Protein AF-A0A6M3JZ97-F1 (afdb_monomer_lite)

Organism: NCBI:txid1070528

Structure (mmCIF, N/CA/C/O backbone):
data_AF-A0A6M3JZ97-F1
#
_entry.id   AF-A0A6M3JZ97-F1
#
loop_
_atom_site.group_PDB
_atom_site.id
_atom_site.type_symbol
_atom_site.label_atom_id
_atom_site.label_alt_id
_atom_site.label_comp_id
_atom_site.label_asym_id
_atom_site.label_entity_id
_atom_site.label_seq_id
_atom_site.pdbx_PDB_ins_code
_atom_site.Cartn_x
_atom_site.Cartn_y
_atom_site.Cartn_z
_atom_site.occupancy
_atom_site.B_iso_or_equiv
_atom_site.auth_seq_id
_atom_site.auth_comp_id
_atom_site.auth_asym_id
_atom_site.auth_atom_id
_atom_site.pdbx_PDB_model_num
ATOM 1 N N . MET A 1 1 ? 13.121 3.035 1.613 1.00 79.38 1 MET A N 1
ATOM 2 C CA . MET A 1 1 ? 11.973 2.097 1.692 1.00 79.38 1 MET A CA 1
ATOM 3 C C . MET A 1 1 ? 11.922 1.608 3.115 1.00 79.38 1 MET A C 1
ATOM 5 O O . MET A 1 1 ? 12.962 1.236 3.664 1.00 79.38 1 MET A O 1
ATOM 9 N N . ALA A 1 2 ? 10.763 1.697 3.749 1.00 84.69 2 ALA A N 1
ATOM 10 C CA . ALA A 1 2 ? 10.645 1.251 5.123 1.00 84.69 2 ALA A CA 1
ATOM 11 C C . ALA A 1 2 ? 10.580 -0.282 5.183 1.00 84.69 2 ALA A C 1
ATOM 13 O O . ALA A 1 2 ? 10.270 -0.963 4.212 1.00 84.69 2 ALA A O 1
ATOM 14 N N . SER A 1 3 ? 10.939 -0.855 6.331 1.00 89.69 3 SER A N 1
ATOM 15 C CA . SER A 1 3 ? 10.782 -2.294 6.526 1.00 89.69 3 SER A CA 1
ATOM 16 C C . SER A 1 3 ? 9.315 -2.640 6.771 1.00 89.69 3 SER A C 1
ATOM 18 O O . SER A 1 3 ? 8.561 -1.841 7.335 1.00 89.69 3 SER A O 1
ATOM 20 N N . ILE A 1 4 ? 8.934 -3.880 6.453 1.00 92.12 4 ILE A N 1
ATOM 21 C CA . ILE A 1 4 ? 7.606 -4.427 6.764 1.00 92.12 4 ILE A CA 1
ATOM 22 C C . ILE A 1 4 ? 7.201 -4.188 8.227 1.00 92.12 4 ILE A C 1
ATOM 24 O O . ILE A 1 4 ? 6.071 -3.785 8.501 1.00 92.12 4 ILE A O 1
ATOM 28 N N . ASP A 1 5 ? 8.142 -4.328 9.164 1.00 93.25 5 ASP A N 1
ATOM 29 C CA . ASP A 1 5 ? 7.906 -4.104 10.593 1.00 93.25 5 ASP A CA 1
ATOM 30 C C . ASP A 1 5 ? 7.536 -2.655 10.923 1.00 93.25 5 ASP A C 1
ATOM 32 O O . ASP A 1 5 ? 6.761 -2.415 11.853 1.00 93.25 5 ASP A O 1
ATOM 36 N N . LYS A 1 6 ? 8.076 -1.676 10.184 1.00 91.62 6 LYS A N 1
ATOM 37 C CA . LYS A 1 6 ? 7.690 -0.267 10.338 1.00 91.62 6 LYS A CA 1
ATOM 38 C C . LYS A 1 6 ? 6.256 -0.061 9.849 1.00 91.62 6 LYS A C 1
ATOM 40 O O . LYS A 1 6 ? 5.445 0.449 10.617 1.00 91.62 6 LYS A O 1
ATOM 45 N N . HIS A 1 7 ? 5.918 -0.539 8.650 1.00 93.06 7 HIS A N 1
ATOM 46 C CA . HIS A 1 7 ? 4.563 -0.409 8.096 1.00 93.06 7 HIS A CA 1
ATOM 47 C C . HIS A 1 7 ? 3.500 -1.053 8.993 1.00 93.06 7 HIS A C 1
ATOM 49 O O . HIS A 1 7 ? 2.494 -0.428 9.333 1.00 93.06 7 HIS A O 1
ATOM 55 N N . VAL A 1 8 ? 3.767 -2.280 9.446 1.00 95.00 8 VAL A N 1
ATOM 56 C CA . VAL A 1 8 ? 2.893 -3.025 10.359 1.00 95.00 8 VAL A CA 1
ATOM 57 C C . VAL A 1 8 ? 2.684 -2.264 11.668 1.00 95.00 8 VAL A C 1
ATOM 59 O O . VAL A 1 8 ? 1.566 -2.199 12.186 1.00 95.00 8 VAL A O 1
ATOM 62 N N . ARG A 1 9 ? 3.752 -1.676 12.216 1.00 93.31 9 ARG A N 1
ATOM 63 C CA . ARG A 1 9 ? 3.688 -0.891 13.451 1.00 93.31 9 ARG A CA 1
ATOM 64 C C . ARG A 1 9 ? 2.842 0.367 13.281 1.00 93.31 9 ARG A C 1
ATOM 66 O O . ARG A 1 9 ? 2.045 0.663 14.168 1.00 93.31 9 ARG A O 1
ATOM 73 N N . ASP A 1 10 ? 2.990 1.069 12.163 1.00 90.94 10 ASP A N 1
ATOM 74 C CA . ASP A 1 10 ? 2.212 2.276 11.872 1.00 90.94 10 ASP A CA 1
ATOM 75 C C . ASP A 1 10 ? 0.728 1.970 11.721 1.00 90.94 10 ASP A C 1
ATOM 77 O O . ASP A 1 10 ? -0.101 2.633 12.341 1.00 90.94 10 ASP A O 1
ATOM 81 N N . CYS A 1 11 ? 0.387 0.919 10.973 1.00 93.06 11 CYS A N 1
ATOM 82 C CA . CYS A 1 11 ? -0.998 0.487 10.828 1.00 93.06 11 CYS A CA 1
ATOM 83 C C . CYS A 1 11 ? -1.586 0.029 12.163 1.00 93.06 11 CYS A C 1
ATOM 85 O O . CYS A 1 11 ? -2.707 0.402 12.501 1.00 93.06 11 CYS A O 1
ATOM 87 N N . LYS A 1 12 ? -0.829 -0.720 12.976 1.00 93.81 12 LYS A N 1
ATOM 88 C CA . LYS A 1 12 ? -1.300 -1.133 14.304 1.00 93.81 12 LYS A CA 1
ATOM 89 C C . LYS A 1 12 ? -1.576 0.070 15.204 1.00 93.81 12 LYS A C 1
ATOM 91 O O . LYS A 1 12 ? -2.536 0.034 15.964 1.00 93.81 12 LYS A O 1
ATOM 96 N N . PHE A 1 13 ? -0.758 1.116 15.113 1.00 90.25 13 PHE A N 1
ATOM 97 C CA . PHE A 1 13 ? -0.957 2.345 15.873 1.00 90.25 13 PHE A CA 1
ATOM 98 C C . PHE A 1 13 ? -2.170 3.147 15.378 1.00 90.25 13 PHE A C 1
ATOM 100 O O . PHE A 1 13 ? -3.022 3.503 16.183 1.00 90.25 13 PHE A O 1
ATOM 107 N N . LEU A 1 14 ? -2.269 3.403 14.069 1.00 89.19 14 LEU A N 1
ATOM 108 C CA . LEU A 1 14 ? -3.296 4.279 13.487 1.00 89.19 14 LEU A CA 1
ATOM 109 C C . LEU A 1 14 ? -4.663 3.600 13.321 1.00 89.19 14 LEU A C 1
ATOM 111 O O . LEU A 1 14 ? -5.693 4.255 13.430 1.00 89.19 14 LEU A O 1
ATOM 115 N N . LEU A 1 15 ? -4.678 2.297 13.036 1.00 91.50 15 LEU A N 1
ATOM 116 C CA . LEU A 1 15 ? -5.877 1.531 12.672 1.00 91.50 15 LEU A CA 1
ATOM 117 C C . LEU A 1 15 ? -6.191 0.393 13.655 1.00 91.50 15 LEU A C 1
ATOM 119 O O . LEU A 1 15 ? -7.114 -0.388 13.423 1.00 91.50 15 LEU A O 1
ATOM 123 N N . GLY A 1 16 ? -5.386 0.220 14.707 1.00 93.38 16 GLY A N 1
ATOM 124 C CA . GLY A 1 16 ? -5.541 -0.855 15.694 1.00 93.38 16 GLY A CA 1
ATOM 125 C C . GLY A 1 16 ? -5.180 -2.260 15.189 1.00 93.38 16 GLY A C 1
ATOM 126 O O . GLY A 1 16 ? -5.204 -3.217 15.963 1.00 93.38 16 GLY A O 1
ATOM 127 N N . LYS A 1 17 ? -4.830 -2.421 13.905 1.00 95.69 17 LYS A N 1
ATOM 128 C CA . LYS A 1 17 ? -4.509 -3.712 13.272 1.00 95.69 17 LYS A CA 1
ATOM 129 C C . LYS A 1 17 ? -3.272 -3.596 12.376 1.00 95.69 17 LYS A C 1
ATOM 131 O O . LYS A 1 17 ? -3.040 -2.544 11.799 1.00 95.69 17 LYS A O 1
ATOM 136 N N . PRO A 1 18 ? -2.485 -4.671 12.216 1.00 96.62 18 PRO A N 1
ATOM 137 C CA . PRO A 1 18 ? -1.213 -4.615 11.496 1.00 96.62 18 PRO A CA 1
ATOM 138 C C . PRO A 1 18 ? -1.341 -4.564 9.966 1.00 96.62 18 PRO A C 1
ATOM 140 O O . PRO A 1 18 ? -0.374 -4.210 9.309 1.00 96.62 18 PRO A O 1
ATOM 143 N N . TYR A 1 19 ? -2.479 -4.993 9.402 1.00 97.06 19 TYR A N 1
ATOM 144 C CA . TYR A 1 19 ? -2.728 -5.113 7.954 1.00 97.06 19 TYR A CA 1
ATOM 145 C C . TYR A 1 19 ? -1.592 -5.772 7.142 1.00 97.06 19 TYR A C 1
ATOM 147 O O . TYR A 1 19 ? -1.469 -5.537 5.951 1.00 97.06 19 TYR A O 1
ATOM 155 N N . THR A 1 20 ? -0.798 -6.676 7.729 1.00 96.56 20 THR A N 1
ATOM 156 C CA . THR A 1 20 ? 0.401 -7.268 7.097 1.00 96.56 20 THR A CA 1
ATOM 157 C C . THR A 1 20 ? 0.174 -7.791 5.675 1.00 96.56 20 THR A C 1
ATOM 159 O O . THR A 1 20 ? 1.035 -7.626 4.816 1.00 96.56 20 THR A O 1
ATOM 162 N N . LYS A 1 21 ? -0.996 -8.386 5.404 1.00 95.81 21 LYS A N 1
ATOM 163 C CA . LYS A 1 21 ? -1.348 -8.891 4.069 1.00 95.81 21 LYS A CA 1
ATOM 164 C C . LYS A 1 21 ? -1.329 -7.798 2.995 1.00 95.81 21 LYS A C 1
ATOM 166 O O . LYS A 1 21 ? -0.911 -8.094 1.884 1.00 95.81 21 LYS A O 1
ATOM 171 N N . ILE A 1 22 ? -1.737 -6.565 3.316 1.00 95.69 22 ILE A N 1
ATOM 172 C CA . ILE A 1 22 ? -1.776 -5.476 2.332 1.00 95.69 22 ILE A CA 1
ATOM 173 C C . ILE A 1 22 ? -0.379 -4.994 1.968 1.00 95.69 22 ILE A C 1
ATOM 175 O O . ILE A 1 22 ? -0.092 -4.774 0.800 1.00 95.69 22 ILE A O 1
ATOM 179 N N . HIS A 1 23 ? 0.512 -4.911 2.953 1.00 95.19 23 HIS A N 1
ATOM 180 C CA . HIS A 1 23 ? 1.904 -4.535 2.728 1.00 95.19 23 HIS A CA 1
ATOM 181 C C . HIS A 1 23 ? 2.611 -5.575 1.857 1.00 95.19 23 HIS A C 1
ATOM 183 O O . HIS A 1 23 ? 3.238 -5.233 0.866 1.00 95.19 23 HIS A O 1
ATOM 189 N N . LEU A 1 24 ? 2.413 -6.863 2.159 1.00 92.69 24 LEU A N 1
ATOM 190 C CA . LEU A 1 24 ? 2.954 -7.947 1.337 1.00 92.69 24 LEU A CA 1
ATOM 191 C C . LEU A 1 24 ? 2.365 -7.978 -0.078 1.00 92.69 24 LEU A C 1
ATOM 193 O O . LEU A 1 24 ? 3.042 -8.424 -0.997 1.00 92.69 24 LEU A O 1
ATOM 197 N N . TRP A 1 25 ? 1.113 -7.547 -0.251 1.00 92.81 25 TRP A N 1
ATOM 198 C CA . TRP A 1 25 ? 0.488 -7.445 -1.567 1.00 92.81 25 TRP A CA 1
ATOM 199 C C . TRP A 1 25 ? 1.071 -6.287 -2.383 1.00 92.81 25 TRP A C 1
ATOM 201 O O . TRP A 1 25 ? 1.382 -6.479 -3.555 1.00 92.81 25 TRP A O 1
ATOM 211 N N . LEU A 1 26 ? 1.280 -5.118 -1.771 1.00 90.44 26 LEU A N 1
ATOM 212 C CA . LEU A 1 26 ? 1.938 -3.982 -2.427 1.00 90.44 26 LEU A CA 1
ATOM 213 C C . LEU A 1 26 ? 3.372 -4.342 -2.848 1.00 90.44 26 LEU A C 1
ATOM 215 O O . LEU A 1 26 ? 3.760 -4.106 -3.990 1.00 90.44 26 LEU A O 1
ATOM 219 N N . ASP A 1 27 ? 4.110 -5.027 -1.972 1.00 91.50 27 ASP A N 1
ATOM 220 C CA . ASP A 1 27 ? 5.500 -5.442 -2.197 1.00 91.50 27 ASP A CA 1
ATOM 221 C C . ASP A 1 27 ? 5.641 -6.818 -2.867 1.00 91.50 27 ASP A C 1
ATOM 223 O O . ASP A 1 27 ? 6.725 -7.406 -2.869 1.00 91.50 27 ASP A O 1
ATOM 227 N N . GLN A 1 28 ? 4.572 -7.387 -3.434 1.00 87.12 28 GLN A N 1
ATOM 228 C CA . GLN A 1 28 ? 4.585 -8.785 -3.896 1.00 87.12 28 GLN A CA 1
ATOM 229 C C . GLN A 1 28 ? 5.663 -9.074 -4.955 1.00 87.12 28 GLN A C 1
ATOM 231 O O . GLN A 1 28 ? 6.171 -10.193 -5.052 1.00 87.12 28 GLN A O 1
ATOM 236 N N . TYR A 1 29 ? 6.066 -8.045 -5.699 1.00 83.69 29 TYR A N 1
ATOM 237 C CA . TYR A 1 29 ? 7.104 -8.111 -6.723 1.00 83.69 29 TYR A CA 1
ATOM 238 C C . TYR A 1 29 ? 8.535 -8.155 -6.161 1.00 83.69 29 TYR A C 1
ATOM 240 O O . TYR A 1 29 ? 9.459 -8.492 -6.899 1.00 83.69 29 TYR A O 1
ATOM 248 N N . ALA A 1 30 ? 8.738 -7.924 -4.858 1.00 85.56 30 ALA A N 1
ATOM 249 C CA . ALA A 1 30 ? 10.053 -7.989 -4.207 1.00 85.56 30 ALA A CA 1
ATOM 250 C C . ALA A 1 30 ? 10.751 -9.341 -4.388 1.00 85.56 30 ALA A C 1
ATOM 252 O O . ALA A 1 30 ? 11.974 -9.420 -4.431 1.00 85.56 30 ALA A O 1
ATOM 253 N N . LYS A 1 31 ? 9.970 -10.420 -4.506 1.00 80.31 31 LYS A N 1
ATOM 254 C CA . LYS A 1 31 ? 10.487 -11.785 -4.682 1.00 80.31 31 LYS A CA 1
ATOM 255 C C . LYS A 1 31 ? 10.896 -12.106 -6.119 1.00 80.31 31 LYS A C 1
ATOM 257 O O . LYS A 1 31 ? 11.461 -13.167 -6.357 1.00 80.31 31 LYS A O 1
ATOM 262 N N . MET A 1 32 ? 10.552 -11.241 -7.068 1.00 77.75 32 MET A N 1
ATOM 263 C CA . MET A 1 32 ? 10.637 -11.532 -8.501 1.00 77.75 32 MET A CA 1
ATOM 264 C C . MET A 1 32 ? 11.764 -10.791 -9.199 1.00 77.75 32 MET A C 1
ATOM 266 O O . MET A 1 32 ? 12.177 -11.193 -10.283 1.00 77.75 32 MET A O 1
ATOM 270 N N . PHE A 1 33 ? 12.275 -9.739 -8.569 1.00 74.31 33 PHE A N 1
ATOM 271 C CA . PHE A 1 33 ? 13.348 -8.922 -9.104 1.00 74.31 33 PHE A CA 1
ATOM 272 C C . PHE A 1 33 ? 14.574 -8.989 -8.190 1.00 74.31 33 PHE A C 1
ATOM 274 O O . PHE A 1 33 ? 14.427 -9.120 -6.972 1.00 74.31 33 PHE A O 1
ATOM 281 N N . PRO A 1 34 ? 15.795 -8.879 -8.744 1.00 82.69 34 PRO A N 1
ATOM 282 C CA . PRO A 1 34 ? 16.986 -8.652 -7.938 1.00 82.69 34 PRO A CA 1
ATOM 283 C C . PRO A 1 34 ? 16.793 -7.441 -7.023 1.00 82.69 34 PRO A C 1
ATOM 285 O O . PRO A 1 34 ? 16.185 -6.452 -7.429 1.00 82.69 34 PRO A O 1
ATOM 288 N N . ILE A 1 35 ? 17.352 -7.488 -5.811 1.00 79.44 35 ILE A N 1
ATOM 289 C CA . ILE A 1 35 ? 17.084 -6.475 -4.779 1.00 79.44 35 ILE A CA 1
ATOM 290 C C . ILE A 1 35 ? 17.384 -5.039 -5.233 1.00 79.44 35 ILE A C 1
ATOM 292 O O . ILE A 1 35 ? 16.628 -4.137 -4.898 1.00 79.44 35 ILE A O 1
ATOM 296 N N . GLY A 1 36 ? 18.437 -4.827 -6.033 1.00 76.56 36 GLY A N 1
ATOM 297 C CA . GLY A 1 36 ? 18.758 -3.509 -6.594 1.00 76.56 36 GLY A CA 1
ATOM 298 C C . GLY A 1 36 ? 17.652 -2.995 -7.516 1.00 76.56 36 GLY A C 1
ATOM 299 O O . GLY A 1 36 ? 17.095 -1.932 -7.276 1.00 76.56 36 GLY A O 1
ATOM 300 N N . MET A 1 37 ? 17.248 -3.816 -8.489 1.00 74.88 37 MET A N 1
ATOM 301 C CA . MET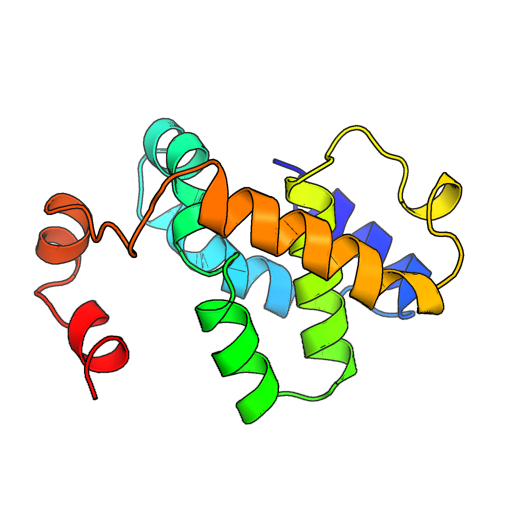 A 1 37 ? 16.169 -3.490 -9.426 1.00 74.88 37 MET A CA 1
ATOM 302 C C . MET A 1 37 ? 14.836 -3.279 -8.704 1.00 74.88 37 MET A C 1
ATOM 304 O O . MET A 1 37 ? 14.114 -2.331 -9.001 1.00 74.88 37 MET A O 1
ATOM 308 N N . PHE A 1 38 ? 14.505 -4.139 -7.737 1.00 76.31 38 PHE A N 1
ATOM 309 C CA . PHE A 1 38 ? 13.303 -3.941 -6.939 1.00 76.31 38 PHE A CA 1
ATOM 310 C C . PHE A 1 38 ? 13.367 -2.619 -6.177 1.00 76.31 38 PHE A C 1
ATOM 312 O O . PHE A 1 38 ? 12.421 -1.851 -6.236 1.00 76.31 38 PHE A O 1
ATOM 319 N N . ASN A 1 39 ? 14.472 -2.305 -5.503 1.00 77.06 39 ASN A N 1
ATOM 320 C CA . ASN A 1 39 ? 14.582 -1.063 -4.741 1.00 77.06 39 ASN A CA 1
ATOM 321 C C . ASN A 1 39 ? 14.397 0.181 -5.621 1.00 77.06 39 ASN A C 1
ATOM 323 O O . ASN A 1 39 ? 13.697 1.106 -5.199 1.00 77.06 39 ASN A O 1
ATOM 327 N N . ASP A 1 40 ? 14.954 0.168 -6.832 1.00 73.50 40 ASP A N 1
ATOM 328 C CA . ASP A 1 40 ? 14.856 1.274 -7.786 1.00 73.50 40 ASP A CA 1
ATOM 329 C C . ASP A 1 40 ? 13.432 1.435 -8.346 1.00 73.50 40 ASP A C 1
ATOM 331 O O . ASP A 1 40 ? 12.952 2.559 -8.506 1.00 73.50 40 ASP A O 1
ATOM 335 N N . TYR A 1 41 ? 12.718 0.324 -8.570 1.00 73.50 41 TYR A N 1
ATOM 336 C CA . TYR A 1 41 ? 11.422 0.322 -9.260 1.00 73.50 41 TYR A CA 1
ATOM 337 C C . TYR A 1 41 ? 10.208 -0.042 -8.400 1.00 73.50 41 TYR A C 1
ATOM 339 O O . TYR A 1 41 ? 9.092 0.020 -8.912 1.00 73.50 41 TYR A O 1
ATOM 347 N N . HIS A 1 42 ? 10.355 -0.380 -7.114 1.00 78.38 42 HIS A N 1
ATOM 348 C CA . HIS A 1 42 ? 9.250 -0.930 -6.304 1.00 78.38 42 HIS A CA 1
ATOM 349 C C . HIS A 1 42 ? 8.010 -0.036 -6.326 1.00 78.38 42 HIS A C 1
ATOM 351 O O . HIS A 1 42 ? 6.884 -0.509 -6.460 1.00 78.38 42 HIS A O 1
ATOM 357 N N . ARG A 1 43 ? 8.246 1.278 -6.307 1.00 78.31 43 ARG A N 1
ATOM 358 C CA . ARG A 1 43 ? 7.220 2.326 -6.272 1.00 78.31 43 ARG A CA 1
ATOM 359 C C . ARG A 1 43 ? 6.359 2.381 -7.530 1.00 78.31 43 ARG A C 1
ATOM 361 O O . ARG A 1 43 ? 5.290 2.977 -7.532 1.00 78.31 43 ARG A O 1
ATOM 368 N N . THR A 1 44 ? 6.838 1.773 -8.606 1.00 72.94 44 THR A N 1
ATOM 369 C CA . THR A 1 44 ? 6.215 1.807 -9.929 1.00 72.94 44 THR A CA 1
ATOM 370 C C . THR A 1 44 ? 5.216 0.668 -10.122 1.00 72.94 44 THR A C 1
ATOM 372 O O . THR A 1 44 ? 4.387 0.743 -11.024 1.00 72.94 44 THR A O 1
ATOM 375 N N . PHE A 1 45 ? 5.242 -0.354 -9.254 1.00 81.31 45 PHE A N 1
ATOM 376 C CA . PHE A 1 45 ? 4.353 -1.509 -9.343 1.00 81.31 45 PHE A CA 1
ATOM 377 C C . PHE A 1 45 ? 2.947 -1.206 -8.802 1.00 81.31 45 PHE A C 1
ATOM 379 O O . PHE A 1 45 ? 2.051 -0.881 -9.576 1.00 81.31 45 PHE A O 1
ATOM 386 N N . LEU A 1 46 ? 2.729 -1.322 -7.485 1.00 86.94 46 LEU A N 1
ATOM 387 C CA . LEU A 1 46 ? 1.407 -1.162 -6.853 1.00 86.94 46 LEU A CA 1
ATOM 388 C C . LEU A 1 46 ? 1.328 0.022 -5.884 1.00 86.94 46 LEU A C 1
ATOM 390 O O . LEU A 1 46 ? 0.266 0.292 -5.329 1.00 86.94 46 LEU A O 1
ATOM 394 N N . HIS A 1 47 ? 2.411 0.781 -5.728 1.00 88.06 47 HIS A N 1
ATOM 395 C CA . HIS A 1 47 ? 2.469 1.991 -4.897 1.00 88.06 47 HIS A CA 1
ATOM 396 C C . HIS A 1 47 ? 2.006 3.246 -5.652 1.00 88.06 47 HIS A C 1
ATOM 398 O O . HIS A 1 47 ? 2.444 4.359 -5.367 1.00 88.06 47 HIS A O 1
ATOM 404 N N . ASN A 1 48 ? 1.114 3.064 -6.624 1.00 81.81 48 ASN A N 1
ATOM 405 C CA . ASN A 1 48 ? 0.582 4.101 -7.502 1.00 81.81 48 ASN A CA 1
ATOM 406 C C . ASN A 1 48 ? -0.956 4.143 -7.430 1.00 81.81 48 ASN A C 1
ATOM 408 O O . ASN A 1 48 ? -1.602 3.346 -6.741 1.00 81.81 48 ASN A O 1
ATOM 412 N N . SER A 1 49 ? -1.557 5.103 -8.135 1.00 82.75 49 SER A N 1
ATOM 413 C CA . SER A 1 49 ? -3.013 5.287 -8.147 1.00 82.75 49 SER A CA 1
ATOM 414 C C . SER A 1 49 ? -3.767 4.058 -8.660 1.00 82.75 49 SER A C 1
ATOM 416 O O . SER A 1 49 ? -4.858 3.784 -8.169 1.00 82.75 49 SER A O 1
ATOM 418 N N . TYR A 1 50 ? -3.187 3.298 -9.592 1.00 82.44 50 TYR A N 1
ATOM 419 C CA . TYR A 1 50 ? -3.788 2.066 -10.102 1.00 82.44 50 TYR A CA 1
ATOM 420 C C . TYR A 1 50 ? -3.857 0.975 -9.023 1.00 82.44 50 TYR A C 1
ATOM 422 O O . TYR A 1 50 ? -4.926 0.411 -8.790 1.00 82.44 50 TYR A O 1
ATOM 430 N N . GLY A 1 51 ? -2.754 0.726 -8.308 1.00 85.81 51 GLY A N 1
ATOM 431 C CA . GLY A 1 51 ? -2.722 -0.245 -7.212 1.00 85.81 51 GLY A CA 1
ATOM 432 C C . GLY A 1 51 ? -3.733 0.078 -6.109 1.00 85.81 51 GLY A C 1
ATOM 433 O O . GLY A 1 51 ? -4.415 -0.816 -5.614 1.00 85.81 51 GLY A O 1
ATOM 434 N N . ILE A 1 52 ? -3.901 1.361 -5.778 1.00 87.94 52 ILE A N 1
ATOM 435 C CA . ILE A 1 52 ? -4.936 1.801 -4.832 1.00 87.94 52 ILE A CA 1
ATOM 436 C C . ILE A 1 52 ? -6.350 1.638 -5.398 1.00 87.94 52 ILE A C 1
ATOM 438 O O . ILE A 1 52 ? -7.224 1.195 -4.655 1.00 87.94 52 ILE A O 1
ATOM 442 N N . GLY A 1 53 ? -6.568 1.912 -6.686 1.00 86.56 53 GLY A N 1
ATOM 443 C CA . GLY A 1 53 ? -7.860 1.697 -7.344 1.00 86.56 53 GLY A CA 1
ATOM 444 C C . GLY A 1 53 ? -8.344 0.247 -7.237 1.00 86.56 53 GLY A C 1
ATOM 445 O O . GLY A 1 53 ? -9.487 0.015 -6.857 1.00 86.56 53 GLY A O 1
ATOM 446 N N . ILE A 1 54 ? -7.453 -0.736 -7.437 1.00 87.62 54 ILE A N 1
ATOM 447 C CA . ILE A 1 54 ? -7.784 -2.165 -7.247 1.00 87.62 54 ILE A CA 1
ATOM 448 C C . ILE A 1 54 ? -8.340 -2.426 -5.839 1.00 87.62 54 ILE A C 1
ATOM 450 O O . ILE A 1 54 ? -9.289 -3.193 -5.670 1.00 87.62 54 ILE A O 1
ATOM 454 N N . LEU A 1 55 ? -7.738 -1.818 -4.813 1.00 89.62 55 LEU A N 1
ATOM 455 C CA . LEU A 1 55 ? -8.158 -2.013 -3.427 1.00 89.62 55 LEU A CA 1
ATOM 456 C C . LEU A 1 55 ? -9.478 -1.306 -3.122 1.00 89.62 55 LEU A C 1
ATOM 458 O O . LEU A 1 55 ? -10.293 -1.863 -2.393 1.00 89.62 55 LEU A O 1
ATOM 462 N N . GLU A 1 56 ? -9.692 -0.108 -3.668 1.00 88.62 56 GLU A N 1
ATOM 463 C CA . GLU A 1 56 ? -10.938 0.652 -3.498 1.00 88.62 56 GLU A CA 1
ATOM 464 C C . GLU A 1 56 ? -12.154 -0.099 -4.059 1.00 88.62 56 GLU A C 1
ATOM 466 O O . GLU A 1 56 ? -13.229 -0.027 -3.466 1.00 88.62 56 GLU A O 1
ATOM 471 N N . ASP A 1 57 ? -11.965 -0.895 -5.114 1.00 84.69 57 ASP A N 1
ATOM 472 C CA . ASP A 1 57 ? -13.031 -1.696 -5.726 1.00 84.69 57 ASP A CA 1
ATOM 473 C C . ASP A 1 57 ? -13.306 -3.030 -5.006 1.00 84.69 57 ASP A C 1
ATOM 475 O O . ASP A 1 57 ? -14.387 -3.605 -5.155 1.00 84.69 57 ASP A O 1
ATOM 479 N N . THR A 1 58 ? -12.334 -3.569 -4.258 1.00 81.62 58 THR A N 1
ATOM 480 C CA . THR A 1 58 ? -12.364 -4.979 -3.808 1.00 81.62 58 THR A CA 1
ATOM 481 C C . THR A 1 58 ? -12.241 -5.190 -2.303 1.00 81.62 58 THR A C 1
ATOM 483 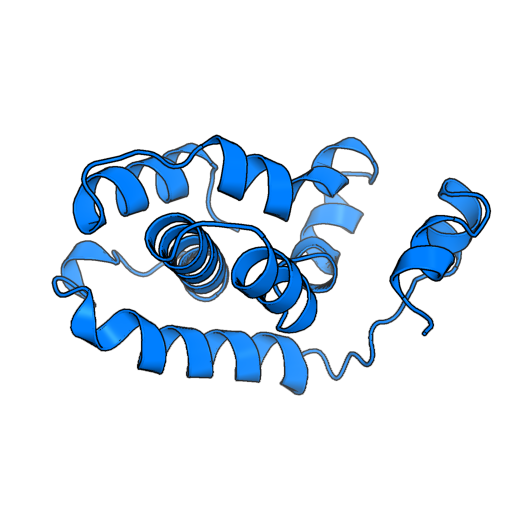O O . THR A 1 58 ? -12.488 -6.299 -1.824 1.00 81.62 58 THR A O 1
ATOM 486 N N . MET A 1 59 ? -11.864 -4.161 -1.545 1.00 89.69 59 MET A N 1
ATOM 487 C CA . MET A 1 59 ? -11.527 -4.279 -0.126 1.00 89.69 59 MET A CA 1
ATOM 488 C C . MET A 1 59 ? -12.292 -3.275 0.736 1.00 89.69 59 MET A C 1
ATOM 490 O O . MET A 1 59 ? -12.866 -2.298 0.261 1.00 89.69 59 MET A O 1
ATOM 494 N N . ASP A 1 60 ? -12.284 -3.505 2.050 1.00 94.38 60 ASP A N 1
ATOM 495 C CA . ASP A 1 60 ? -12.854 -2.559 3.002 1.00 94.38 60 ASP A CA 1
ATOM 496 C C . ASP A 1 60 ? -12.014 -1.272 3.106 1.00 94.38 60 ASP A C 1
ATOM 498 O O . ASP A 1 60 ? -10.799 -1.256 2.879 1.00 94.38 60 ASP A O 1
ATOM 502 N N . ILE A 1 61 ? -12.662 -0.185 3.529 1.00 92.69 61 ILE A N 1
ATOM 503 C CA . ILE A 1 61 ? -12.041 1.142 3.615 1.00 92.69 61 ILE A CA 1
ATOM 504 C C . ILE A 1 61 ? -10.777 1.174 4.487 1.00 92.69 61 ILE A C 1
ATOM 506 O O . ILE A 1 61 ? -9.842 1.911 4.173 1.00 92.69 61 ILE A O 1
ATOM 510 N N . ASN A 1 62 ? -10.688 0.371 5.554 1.00 93.44 62 ASN A N 1
ATOM 511 C CA . ASN A 1 62 ? -9.502 0.388 6.411 1.00 93.44 62 ASN A CA 1
ATOM 512 C C . ASN A 1 62 ? -8.311 -0.298 5.738 1.00 93.44 62 ASN A C 1
ATOM 514 O O . ASN A 1 62 ? -7.176 0.132 5.939 1.00 93.44 62 ASN A O 1
ATOM 518 N N . THR A 1 63 ? -8.555 -1.314 4.907 1.00 95.25 63 THR A N 1
ATOM 519 C CA . THR A 1 63 ? -7.518 -1.929 4.068 1.00 95.25 63 THR A CA 1
ATOM 520 C C . THR A 1 63 ? -6.960 -0.923 3.059 1.00 95.25 63 THR A C 1
ATOM 522 O O . THR A 1 63 ? -5.741 -0.804 2.920 1.00 95.25 63 THR A O 1
ATOM 525 N N . VAL A 1 64 ? -7.825 -0.124 2.426 1.00 94.12 64 VAL A N 1
ATOM 526 C CA . VAL A 1 64 ? -7.399 0.969 1.535 1.00 94.12 64 VAL A CA 1
ATOM 527 C C . VAL A 1 64 ? -6.573 2.009 2.298 1.00 94.12 64 VAL A C 1
ATOM 529 O O . VAL A 1 64 ? -5.521 2.440 1.826 1.00 94.12 64 VAL A O 1
ATOM 532 N N . ILE 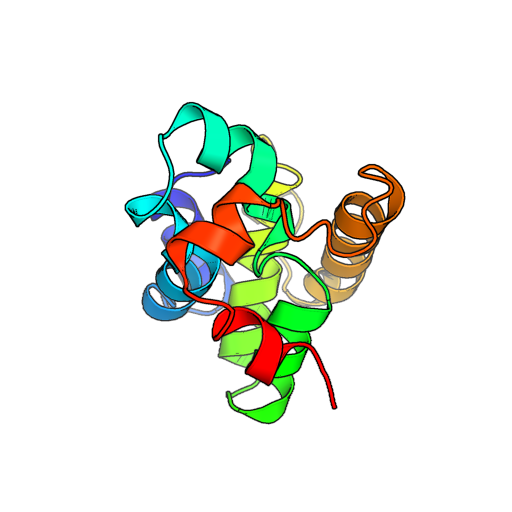A 1 65 ? -7.006 2.408 3.499 1.00 92.94 65 ILE A N 1
ATOM 533 C CA . ILE A 1 65 ? -6.254 3.358 4.334 1.00 92.94 65 ILE A CA 1
ATOM 534 C C . ILE A 1 65 ? -4.888 2.780 4.733 1.00 92.94 65 ILE A C 1
ATOM 536 O O . ILE A 1 65 ? -3.889 3.495 4.669 1.00 92.94 65 ILE A O 1
ATOM 540 N N . ALA A 1 66 ? -4.807 1.494 5.082 1.00 95.00 66 ALA A N 1
ATOM 541 C CA . ALA A 1 66 ? -3.546 0.825 5.401 1.00 95.00 66 ALA A CA 1
ATOM 542 C C . ALA A 1 66 ? -2.565 0.828 4.215 1.00 95.00 66 ALA A C 1
ATOM 544 O O . ALA A 1 66 ? -1.370 1.075 4.397 1.00 95.00 66 ALA A O 1
ATOM 545 N N . ALA A 1 67 ? -3.064 0.627 2.992 1.00 94.88 67 ALA A N 1
ATOM 546 C CA . ALA A 1 67 ? -2.259 0.754 1.780 1.00 94.88 67 ALA A CA 1
ATOM 547 C C . ALA A 1 67 ? -1.749 2.191 1.575 1.00 94.88 67 ALA A C 1
ATOM 549 O O . ALA A 1 67 ? -0.571 2.407 1.296 1.00 94.88 67 ALA A O 1
ATOM 550 N N . LYS A 1 68 ? -2.600 3.197 1.807 1.00 92.62 68 LYS A N 1
ATOM 551 C CA . LYS A 1 68 ? -2.202 4.613 1.740 1.00 92.62 68 LYS A CA 1
ATOM 552 C C . LYS A 1 68 ? -1.131 4.954 2.785 1.00 92.62 68 LYS A C 1
ATOM 554 O O . LYS A 1 68 ? -0.169 5.640 2.453 1.00 92.62 68 LYS A O 1
ATOM 559 N N . ILE A 1 69 ? -1.244 4.439 4.014 1.00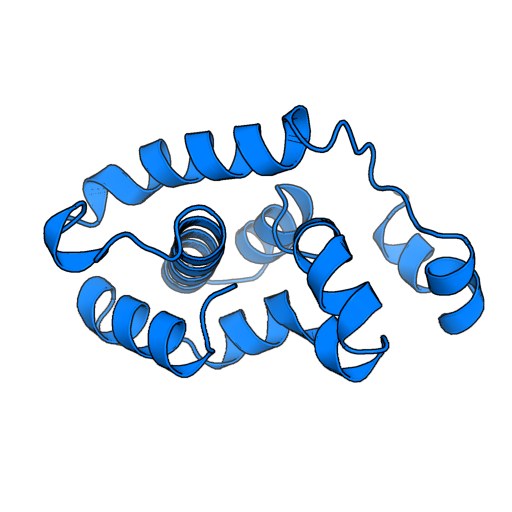 92.25 69 ILE A N 1
ATOM 560 C CA . ILE A 1 69 ? -0.220 4.590 5.069 1.00 92.25 69 ILE A CA 1
ATOM 561 C C . ILE A 1 69 ? 1.121 4.007 4.620 1.00 92.25 69 ILE A C 1
ATOM 563 O O . ILE A 1 69 ? 2.160 4.629 4.833 1.00 92.25 69 ILE A O 1
ATOM 567 N N . HIS A 1 70 ? 1.102 2.835 3.988 1.00 93.69 70 HIS A N 1
ATOM 568 C CA . HIS A 1 70 ? 2.305 2.196 3.465 1.00 93.69 70 HIS A CA 1
ATOM 569 C C . HIS A 1 70 ? 3.011 3.074 2.424 1.00 93.69 70 HIS A C 1
ATOM 571 O O . HIS A 1 70 ? 4.187 3.385 2.586 1.00 93.69 70 HIS A O 1
ATOM 577 N N . ILE A 1 71 ? 2.263 3.566 1.435 1.00 90.62 71 ILE A N 1
ATOM 578 C CA . ILE A 1 71 ? 2.775 4.455 0.383 1.00 90.62 71 ILE A CA 1
ATOM 579 C C . ILE A 1 71 ? 3.353 5.748 0.980 1.00 90.62 71 ILE A C 1
ATOM 581 O O . ILE A 1 71 ? 4.453 6.160 0.620 1.00 90.62 71 ILE A O 1
ATOM 585 N N . ILE A 1 72 ? 2.661 6.371 1.941 1.00 89.06 72 ILE A N 1
ATOM 586 C CA . ILE A 1 72 ? 3.174 7.558 2.649 1.00 89.06 72 ILE A CA 1
ATOM 587 C C . ILE A 1 72 ? 4.502 7.243 3.349 1.00 89.06 72 ILE A C 1
ATOM 589 O O . ILE A 1 72 ? 5.432 8.048 3.313 1.00 89.06 72 ILE A O 1
ATOM 593 N N . ARG A 1 73 ? 4.595 6.080 3.997 1.00 89.31 73 ARG A N 1
ATOM 594 C CA . ARG A 1 73 ? 5.789 5.663 4.730 1.00 89.31 73 ARG A CA 1
ATOM 595 C C . ARG A 1 73 ? 6.993 5.437 3.809 1.00 89.31 73 ARG A C 1
ATOM 597 O O . ARG A 1 73 ? 8.108 5.733 4.222 1.00 89.31 73 ARG A O 1
ATOM 604 N N . ASP A 1 74 ? 6.783 4.939 2.595 1.00 88.06 74 ASP A N 1
ATOM 605 C CA . ASP A 1 74 ? 7.861 4.765 1.609 1.00 88.06 74 ASP A CA 1
ATOM 606 C C . ASP A 1 74 ? 8.262 6.046 0.884 1.00 88.06 74 ASP A C 1
ATOM 608 O O . ASP A 1 74 ? 9.366 6.122 0.326 1.00 88.06 74 ASP A O 1
ATOM 612 N N . TRP A 1 75 ? 7.370 7.037 0.890 1.00 85.25 75 TRP A N 1
ATOM 613 C CA . TRP A 1 75 ? 7.642 8.382 0.398 1.00 85.25 75 TRP A CA 1
ATOM 614 C C . TRP A 1 75 ? 8.514 9.175 1.374 1.00 85.25 75 TRP A C 1
ATOM 616 O O . TRP A 1 75 ? 9.446 9.850 0.948 1.00 85.25 75 TRP A O 1
ATOM 626 N N . ASP A 1 76 ? 8.244 9.064 2.676 1.00 81.19 76 ASP A N 1
ATOM 627 C CA . ASP A 1 76 ? 8.968 9.791 3.721 1.00 81.19 76 ASP A CA 1
ATOM 628 C C . ASP A 1 76 ? 9.385 8.838 4.860 1.00 81.19 76 ASP A C 1
ATOM 630 O O . ASP A 1 76 ? 8.800 8.805 5.950 1.00 81.19 76 ASP A O 1
ATOM 634 N N . ASP A 1 77 ? 10.401 8.007 4.591 1.00 72.50 77 ASP A N 1
ATOM 635 C CA . ASP A 1 77 ? 10.837 6.932 5.497 1.00 72.50 77 ASP A CA 1
ATOM 636 C C . ASP A 1 77 ? 11.578 7.425 6.757 1.00 72.50 77 ASP A C 1
ATOM 638 O O . ASP A 1 77 ? 11.759 6.657 7.717 1.00 72.50 77 ASP A O 1
ATOM 642 N N . HIS A 1 78 ? 11.913 8.718 6.796 1.00 64.12 78 HIS A N 1
ATOM 643 C CA . HIS A 1 78 ? 12.530 9.414 7.925 1.00 64.12 78 HIS A CA 1
ATOM 644 C C . HIS A 1 78 ? 11.519 10.027 8.904 1.00 64.12 78 HIS A C 1
ATOM 646 O O . HIS A 1 78 ? 11.871 10.327 10.048 1.00 64.12 78 HIS A O 1
ATOM 652 N N . VAL A 1 79 ? 10.255 10.196 8.512 1.00 66.06 79 VAL A N 1
ATOM 653 C CA . VAL A 1 79 ? 9.240 10.805 9.380 1.00 66.06 79 VAL A CA 1
ATOM 654 C C . VAL A 1 79 ? 8.689 9.818 10.384 1.00 66.06 79 VAL A C 1
ATOM 656 O O . VAL A 1 79 ? 8.093 8.827 10.003 1.00 66.06 79 VAL A O 1
ATOM 659 N N . ASP A 1 80 ? 8.728 10.106 11.684 1.00 69.31 80 ASP A N 1
ATOM 660 C CA . ASP A 1 80 ? 7.858 9.381 12.619 1.00 69.31 80 ASP A CA 1
ATOM 661 C C . ASP A 1 80 ? 6.395 9.782 12.353 1.00 69.31 80 ASP A C 1
ATOM 663 O O . ASP A 1 80 ? 5.957 10.857 12.774 1.00 69.31 80 ASP A O 1
ATOM 667 N N . LEU A 1 81 ? 5.638 8.932 11.640 1.00 68.31 81 LEU A N 1
ATOM 668 C CA . LEU A 1 81 ? 4.235 9.198 11.297 1.00 68.31 81 LEU A CA 1
ATOM 669 C C . LEU A 1 81 ? 3.394 9.490 12.545 1.00 68.31 81 LEU A C 1
ATOM 671 O O . LEU A 1 81 ? 2.461 10.280 12.472 1.00 68.31 81 LEU A O 1
ATOM 675 N N . ARG A 1 82 ? 3.767 8.944 13.709 1.00 67.75 82 ARG A N 1
ATOM 676 C CA . ARG A 1 82 ? 3.078 9.208 14.980 1.00 67.75 82 ARG A CA 1
ATOM 677 C C . ARG A 1 82 ? 3.267 10.646 15.452 1.00 67.75 82 ARG A C 1
ATOM 679 O O . ARG A 1 82 ? 2.348 11.227 16.014 1.00 67.75 82 ARG A O 1
ATOM 686 N N . LYS A 1 83 ? 4.452 11.223 15.223 1.00 68.31 83 LYS A N 1
ATOM 687 C CA . LYS A 1 83 ? 4.764 12.613 15.594 1.00 68.31 83 LYS A CA 1
ATOM 688 C C . LYS A 1 83 ? 4.220 13.614 14.581 1.00 68.31 83 LYS A C 1
ATOM 690 O O . LYS A 1 83 ? 3.828 14.706 14.969 1.00 68.31 83 LYS A O 1
ATOM 695 N N . ARG A 1 84 ? 4.223 13.264 13.291 1.00 66.31 84 ARG A N 1
ATOM 696 C CA . ARG A 1 84 ? 3.853 14.191 12.208 1.00 66.31 84 ARG A CA 1
ATOM 697 C C . ARG A 1 84 ? 2.374 14.119 11.822 1.00 66.31 84 ARG A C 1
ATOM 699 O O . ARG A 1 84 ? 1.828 15.123 11.378 1.00 66.31 84 ARG A O 1
ATOM 706 N N . TYR A 1 85 ? 1.729 12.968 12.009 1.00 66.12 85 TYR A N 1
ATOM 707 C CA . TYR A 1 85 ? 0.364 12.690 11.549 1.00 66.12 85 TYR A CA 1
ATOM 708 C C . TYR A 1 85 ? -0.444 11.913 12.591 1.00 66.12 85 TYR A C 1
ATOM 710 O O . TYR A 1 85 ? -1.184 11.002 12.237 1.00 66.12 85 TYR A O 1
ATOM 718 N N . GLY A 1 86 ? -0.313 12.266 13.875 1.00 61.47 86 GLY A N 1
ATOM 719 C CA . GLY A 1 86 ? -1.004 11.610 14.998 1.00 61.47 86 GLY A CA 1
ATOM 720 C C . GLY A 1 86 ? -2.540 11.556 14.909 1.00 61.47 86 GLY A C 1
ATOM 721 O O . GLY A 1 86 ? -3.169 11.014 15.810 1.00 61.47 86 GLY A O 1
ATOM 722 N N . ASP A 1 87 ? -3.130 12.077 13.830 1.00 67.44 87 ASP A N 1
ATOM 723 C CA . ASP A 1 87 ? -4.530 11.933 13.464 1.00 67.44 87 ASP A CA 1
ATOM 724 C C . ASP A 1 87 ? -4.671 11.419 12.014 1.00 67.44 87 ASP A C 1
ATOM 726 O O . ASP A 1 87 ? -4.110 11.971 11.058 1.00 67.44 87 ASP A O 1
ATOM 730 N N . ILE A 1 88 ? -5.478 10.366 11.873 1.00 67.75 88 ILE A N 1
ATOM 731 C CA . ILE A 1 88 ? -5.875 9.708 10.627 1.00 67.75 88 ILE A CA 1
ATOM 732 C C . ILE A 1 88 ? -6.548 10.663 9.628 1.00 67.75 88 ILE A C 1
ATOM 734 O O . ILE A 1 88 ? -6.481 10.438 8.417 1.00 67.75 88 ILE A O 1
ATOM 738 N N . SER A 1 89 ? -7.152 11.752 10.116 1.00 71.62 89 SER A N 1
ATOM 739 C CA . SER A 1 89 ? -7.848 12.757 9.302 1.00 71.62 89 SER A CA 1
ATOM 740 C C . SER A 1 89 ? -6.957 13.384 8.220 1.00 71.62 89 SER A C 1
ATOM 742 O O . SER A 1 89 ? -7.433 13.738 7.139 1.00 71.62 89 SER A O 1
ATOM 744 N N . ASN A 1 90 ? -5.640 13.437 8.449 1.00 76.62 90 ASN A N 1
ATOM 745 C CA . ASN A 1 90 ? -4.677 14.014 7.513 1.00 76.62 90 ASN A CA 1
ATOM 746 C C . ASN A 1 90 ? -4.131 13.028 6.473 1.00 76.62 90 ASN A C 1
ATOM 748 O O . ASN A 1 90 ? -3.463 13.459 5.527 1.00 76.62 90 ASN A O 1
ATOM 752 N N . ILE A 1 91 ? -4.428 11.728 6.586 1.00 79.00 91 ILE A N 1
ATOM 753 C CA . ILE A 1 91 ? -3.865 10.704 5.693 1.00 79.00 91 ILE A CA 1
ATOM 754 C C . ILE A 1 91 ? -4.206 10.992 4.236 1.00 79.00 91 ILE A C 1
ATOM 756 O O . ILE A 1 91 ? -3.326 10.894 3.390 1.00 79.00 91 ILE A O 1
ATOM 760 N N . LYS A 1 92 ? -5.440 11.413 3.928 1.00 80.62 92 LYS A N 1
ATOM 761 C CA . LYS A 1 92 ? -5.853 11.708 2.546 1.00 80.62 92 LYS A CA 1
ATOM 762 C C . LYS A 1 92 ? -4.986 12.796 1.904 1.00 80.62 92 LYS A C 1
ATOM 764 O O . LYS A 1 92 ? -4.513 12.623 0.786 1.00 80.62 92 LYS A O 1
ATOM 769 N N . ASN A 1 93 ? -4.742 13.894 2.617 1.00 81.75 93 ASN A N 1
ATOM 770 C CA . ASN A 1 93 ? -3.952 15.013 2.100 1.00 81.75 93 ASN A CA 1
ATOM 771 C C . ASN A 1 93 ? -2.478 14.641 1.915 1.00 81.75 93 ASN A C 1
ATOM 773 O O . ASN A 1 93 ? -1.855 15.045 0.936 1.00 81.75 93 ASN A O 1
ATOM 777 N N . VAL A 1 94 ? -1.916 13.873 2.849 1.00 82.06 94 VAL A N 1
ATOM 778 C CA . VAL A 1 94 ? -0.516 13.431 2.790 1.00 82.06 94 VAL A CA 1
ATOM 779 C C . VAL A 1 94 ? -0.329 12.381 1.699 1.00 82.06 94 VAL A C 1
ATOM 781 O O . VAL A 1 94 ? 0.597 12.493 0.902 1.00 82.06 94 VAL A O 1
ATOM 784 N N . TYR A 1 95 ? -1.251 11.424 1.606 1.00 84.25 95 TYR A N 1
ATOM 785 C CA . TYR A 1 95 ? -1.295 10.441 0.530 1.00 84.25 95 TYR A CA 1
ATOM 786 C C . TYR A 1 95 ? -1.364 11.121 -0.836 1.00 84.25 95 TYR A C 1
ATOM 788 O O . TYR A 1 95 ? -0.581 10.781 -1.711 1.00 84.25 95 TYR A O 1
ATOM 796 N N . ASN A 1 96 ? -2.231 12.123 -1.012 1.00 82.38 96 ASN A N 1
ATOM 797 C CA . ASN A 1 96 ? -2.320 12.847 -2.279 1.00 82.38 96 ASN A CA 1
ATOM 798 C C . ASN A 1 96 ? -0.983 13.502 -2.661 1.00 82.38 96 ASN A C 1
ATOM 800 O O . ASN A 1 96 ? -0.614 13.498 -3.827 1.00 82.38 96 ASN A O 1
ATOM 804 N N . LYS A 1 97 ? -0.218 14.024 -1.695 1.00 82.31 97 LYS A N 1
ATOM 805 C CA . LYS A 1 97 ? 1.131 14.546 -1.967 1.00 82.31 97 LYS A CA 1
ATOM 806 C C . LYS A 1 97 ? 2.106 13.434 -2.351 1.00 82.31 97 LYS A C 1
ATOM 808 O O . LYS A 1 97 ? 2.833 13.596 -3.325 1.00 82.31 97 LYS A O 1
ATOM 813 N N . ALA A 1 98 ? 2.090 12.317 -1.624 1.00 81.19 98 ALA A N 1
ATOM 814 C CA . ALA A 1 98 ? 2.938 11.161 -1.904 1.00 81.19 98 ALA A CA 1
ATOM 815 C C . ALA A 1 98 ? 2.654 10.573 -3.294 1.00 81.19 98 ALA A C 1
ATOM 817 O O . ALA A 1 98 ? 3.579 10.349 -4.064 1.00 81.19 98 ALA A O 1
ATOM 818 N N . ILE A 1 99 ? 1.380 10.393 -3.653 1.00 76.94 99 ILE A N 1
ATOM 819 C CA . ILE A 1 99 ? 0.986 9.812 -4.939 1.00 76.94 99 ILE A CA 1
ATOM 820 C C . ILE A 1 99 ? 1.280 10.755 -6.104 1.00 76.94 99 ILE A C 1
ATOM 822 O O . ILE A 1 99 ? 1.750 10.306 -7.140 1.00 76.94 99 ILE A O 1
ATOM 826 N N . ILE A 1 100 ? 1.083 12.067 -5.924 1.00 75.12 100 ILE A N 1
ATOM 827 C CA . ILE A 1 100 ? 1.498 13.072 -6.909 1.00 75.12 100 ILE A CA 1
ATOM 828 C C . ILE A 1 100 ? 3.015 13.032 -7.082 1.00 75.12 100 ILE A C 1
ATOM 830 O O . ILE A 1 100 ? 3.490 13.100 -8.207 1.00 75.12 100 ILE A O 1
ATOM 834 N N . TRP A 1 101 ? 3.785 12.897 -6.000 1.00 71.62 101 TRP A N 1
ATOM 835 C CA . TRP A 1 101 ? 5.239 12.778 -6.086 1.00 71.62 101 TRP A CA 1
ATOM 836 C C . TRP A 1 101 ? 5.661 11.500 -6.820 1.00 71.62 101 TRP A C 1
ATOM 838 O O . TRP A 1 101 ? 6.467 11.584 -7.743 1.00 71.62 101 TRP A O 1
ATOM 848 N N . PHE A 1 102 ? 5.085 10.343 -6.476 1.00 69.44 102 PHE A N 1
ATOM 849 C CA . PHE A 1 102 ? 5.389 9.077 -7.150 1.00 69.44 102 PHE A CA 1
ATOM 850 C C . PHE A 1 102 ? 5.003 9.104 -8.631 1.00 69.44 102 PHE A C 1
ATOM 852 O O . PHE A 1 102 ? 5.786 8.648 -9.460 1.00 69.44 102 PHE A O 1
ATOM 859 N N . ASN A 1 103 ? 3.855 9.693 -8.972 1.00 64.81 103 ASN A N 1
ATOM 860 C CA . ASN A 1 103 ? 3.381 9.772 -10.350 1.00 64.81 103 ASN A CA 1
ATOM 861 C C . ASN A 1 103 ? 4.133 10.840 -11.178 1.00 64.81 103 ASN A C 1
ATOM 863 O O . ASN A 1 103 ? 4.474 10.580 -12.327 1.00 64.81 103 ASN A O 1
ATOM 867 N N . ASN A 1 104 ? 4.431 12.022 -10.617 1.00 62.16 104 ASN A N 1
ATOM 868 C CA . ASN A 1 104 ? 5.014 13.148 -11.367 1.00 62.16 104 ASN A CA 1
ATOM 869 C C . ASN A 1 104 ? 6.547 13.184 -11.348 1.00 62.16 104 ASN A C 1
ATOM 871 O O . ASN A 1 104 ? 7.152 13.507 -12.365 1.00 62.16 104 ASN A O 1
ATOM 875 N N . LEU A 1 105 ? 7.197 12.906 -10.210 1.00 51.22 105 LEU A N 1
ATOM 876 C CA . LEU A 1 105 ? 8.655 13.063 -10.098 1.00 51.22 105 LEU A CA 1
ATOM 877 C C . LEU A 1 105 ? 9.412 11.938 -10.811 1.00 51.22 105 LEU A C 1
ATOM 879 O O . LEU A 1 105 ? 10.539 12.139 -11.254 1.00 51.22 105 LEU A O 1
ATOM 883 N N . MET A 1 106 ? 8.775 10.775 -10.956 1.00 49.50 106 MET A N 1
ATOM 884 C CA . MET A 1 106 ? 9.317 9.672 -11.747 1.00 49.50 106 MET A CA 1
ATOM 885 C C . MET A 1 106 ? 9.057 9.854 -13.250 1.00 49.50 106 MET A C 1
ATOM 887 O O . MET A 1 106 ? 9.703 9.183 -14.044 1.00 49.50 106 MET A O 1
ATOM 891 N N . ASN A 1 107 ? 8.155 10.761 -13.660 1.00 41.75 107 ASN A N 1
ATOM 892 C CA . ASN A 1 107 ? 7.750 10.934 -15.062 1.00 41.75 107 ASN A CA 1
ATOM 893 C C . ASN A 1 107 ? 7.376 9.591 -15.726 1.00 41.75 107 ASN A C 1
ATOM 895 O O . ASN A 1 107 ? 7.668 9.339 -16.894 1.00 41.75 107 ASN A O 1
ATOM 899 N N . MET A 1 108 ? 6.803 8.691 -14.927 1.00 47.22 108 MET A N 1
ATOM 900 C CA . MET A 1 108 ? 6.503 7.331 -15.328 1.00 47.22 108 MET A CA 1
ATOM 901 C C . MET A 1 108 ? 5.016 7.244 -15.650 1.00 47.22 108 MET A C 1
ATOM 903 O O . MET A 1 108 ? 4.204 6.901 -14.792 1.00 47.22 108 MET A O 1
ATOM 907 N N . ASP A 1 109 ? 4.679 7.434 -16.929 1.00 40.78 109 ASP A N 1
ATOM 908 C CA . ASP A 1 109 ? 3.746 6.484 -17.552 1.00 40.78 109 ASP A CA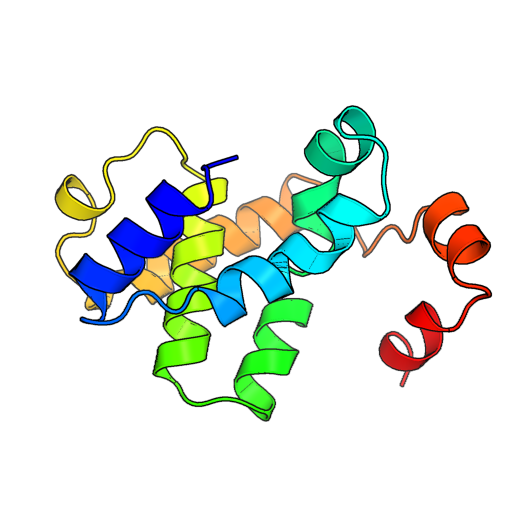 1
ATOM 909 C C . ASP A 1 109 ? 4.171 5.093 -17.084 1.00 40.78 109 ASP A C 1
ATOM 911 O O . ASP A 1 109 ? 5.373 4.870 -16.994 1.00 40.78 109 ASP A O 1
ATOM 915 N N . VAL A 1 110 ? 3.261 4.188 -16.721 1.00 46.09 110 VAL A N 1
ATOM 916 C CA . VAL A 1 110 ? 3.626 2.844 -16.235 1.00 46.09 110 VAL A CA 1
ATOM 917 C C . VAL A 1 110 ? 4.669 2.225 -17.184 1.00 46.09 110 VAL A C 1
ATOM 919 O O . VAL A 1 110 ? 4.313 1.669 -18.221 1.00 46.09 110 VAL A O 1
ATOM 922 N N . ILE A 1 111 ? 5.968 2.350 -16.871 1.00 43.69 111 ILE A N 1
ATOM 923 C CA . ILE A 1 111 ? 7.028 1.827 -17.727 1.00 43.69 111 ILE A CA 1
ATOM 924 C C . ILE A 1 111 ? 7.103 0.367 -17.346 1.00 43.69 111 ILE A C 1
ATOM 926 O O . ILE A 1 111 ? 7.791 -0.039 -16.410 1.00 43.69 111 ILE A O 1
ATOM 930 N N . LEU A 1 112 ? 6.323 -0.430 -18.061 1.00 47.44 112 LEU A N 1
ATOM 931 C CA . LEU A 1 112 ? 6.473 -1.868 -18.066 1.00 47.44 112 LEU A CA 1
ATOM 932 C C . LEU A 1 112 ? 7.816 -2.154 -18.729 1.00 47.44 112 LEU A C 1
ATOM 934 O O . LEU A 1 112 ? 7.910 -2.259 -19.951 1.00 47.44 112 LEU A O 1
ATOM 938 N N . TYR A 1 113 ? 8.875 -2.214 -17.922 1.00 48.16 113 TYR A N 1
ATOM 939 C CA . TYR A 1 113 ? 10.202 -2.563 -18.406 1.00 48.16 113 TYR A CA 1
ATOM 940 C C . TYR A 1 113 ? 10.113 -3.858 -19.228 1.00 48.16 113 TYR A C 1
ATOM 942 O O . TYR A 1 113 ? 9.433 -4.800 -18.805 1.00 48.16 113 TYR A O 1
ATOM 950 N N . PRO A 1 114 ? 10.784 -3.948 -20.390 1.00 53.34 114 PRO A N 1
ATOM 951 C CA . PRO A 1 114 ? 10.732 -5.133 -21.245 1.00 53.34 114 PRO A CA 1
ATOM 952 C C . PRO A 1 114 ? 11.028 -6.437 -20.496 1.00 53.34 114 PRO A C 1
ATOM 954 O O . PRO A 1 114 ? 10.422 -7.464 -20.789 1.00 53.34 114 PRO A O 1
ATOM 957 N N . ASP A 1 115 ? 11.883 -6.388 -19.475 1.00 53.41 115 ASP A N 1
ATOM 958 C CA . ASP A 1 115 ? 12.213 -7.534 -18.625 1.00 53.41 115 ASP A CA 1
ATOM 959 C C . ASP A 1 115 ? 11.049 -7.971 -17.717 1.00 53.41 115 ASP A C 1
ATOM 961 O O . ASP A 1 115 ? 10.866 -9.166 -17.482 1.00 53.41 115 ASP A O 1
ATOM 965 N N . ILE A 1 116 ? 10.199 -7.033 -17.282 1.00 50.94 116 ILE A N 1
ATOM 966 C CA . ILE A 1 116 ? 8.941 -7.311 -16.567 1.00 50.94 116 ILE A CA 1
ATOM 967 C C . ILE A 1 116 ? 7.957 -8.009 -17.513 1.00 50.94 116 ILE A C 1
ATOM 969 O O . ILE A 1 116 ? 7.360 -9.026 -17.156 1.00 50.94 116 ILE A O 1
ATOM 973 N N . ILE A 1 117 ? 7.825 -7.501 -18.745 1.00 51.97 117 ILE A N 1
ATOM 974 C CA . ILE A 1 117 ? 6.954 -8.077 -19.783 1.00 51.97 117 ILE A CA 1
ATOM 975 C C . ILE A 1 117 ? 7.413 -9.501 -20.140 1.00 51.97 117 ILE A C 1
ATOM 977 O O . ILE A 1 117 ? 6.594 -10.421 -20.242 1.00 51.97 117 ILE A O 1
ATOM 981 N N . LYS A 1 118 ? 8.728 -9.690 -20.293 1.00 52.22 118 LYS A N 1
ATOM 982 C CA . LYS A 1 118 ? 9.363 -10.945 -20.709 1.00 52.22 118 LYS A CA 1
ATOM 983 C C . LYS A 1 118 ? 9.351 -12.003 -19.605 1.00 52.22 118 LYS A C 1
ATOM 985 O O . LYS A 1 118 ? 9.083 -13.164 -19.901 1.00 52.22 118 LYS A O 1
ATOM 990 N N . GLY A 1 119 ? 9.558 -11.613 -18.344 1.00 53.94 119 GLY A N 1
ATOM 991 C CA . GLY A 1 119 ? 9.494 -12.519 -17.191 1.00 53.94 119 GLY A CA 1
ATOM 992 C C . GLY A 1 119 ? 8.098 -13.098 -16.922 1.00 53.94 119 GLY A C 1
ATOM 993 O O . GLY A 1 119 ? 7.983 -14.164 -16.325 1.00 53.94 119 GLY A O 1
ATOM 994 N N . TRP A 1 120 ? 7.038 -12.434 -17.397 1.00 54.34 120 TRP A N 1
ATOM 995 C CA . TRP A 1 120 ? 5.640 -12.797 -17.120 1.00 54.34 120 TRP A CA 1
ATOM 996 C C . TRP A 1 120 ? 4.830 -13.225 -18.354 1.00 54.34 120 TRP A C 1
ATOM 998 O O . TRP A 1 120 ? 3.607 -13.383 -18.273 1.00 54.34 120 TRP A O 1
ATOM 1008 N N . GLY A 1 121 ? 5.480 -13.399 -19.509 1.00 44.97 121 GLY A N 1
ATOM 1009 C CA . GLY A 1 121 ? 4.833 -13.870 -20.740 1.00 44.97 121 GLY A CA 1
ATOM 1010 C C . GLY A 1 121 ? 3.668 -12.990 -21.209 1.00 44.97 121 GLY A C 1
ATOM 1011 O O . GLY A 1 121 ? 2.702 -13.503 -21.767 1.00 44.97 121 GLY A O 1
ATOM 1012 N N . GLY A 1 122 ? 3.707 -11.687 -20.915 1.00 47.25 122 GLY A N 1
ATOM 1013 C CA . GLY A 1 122 ? 2.646 -10.746 -21.282 1.00 47.25 122 GLY A CA 1
ATOM 1014 C C . GLY A 1 122 ? 1.335 -10.856 -20.486 1.00 47.25 122 GLY A C 1
ATOM 1015 O O . GLY A 1 122 ? 0.405 -10.114 -20.774 1.00 47.25 122 GLY A O 1
ATOM 1016 N N . LYS A 1 123 ? 1.215 -11.711 -19.457 1.00 37.88 123 LYS A N 1
ATOM 1017 C CA . LYS A 1 123 ? -0.043 -11.838 -18.681 1.00 37.88 123 LYS A CA 1
ATOM 1018 C C . LYS A 1 123 ? -0.297 -10.695 -17.697 1.00 37.88 123 LYS A C 1
ATOM 1020 O O . LYS A 1 123 ? -1.454 -10.396 -17.421 1.00 37.88 123 LYS A O 1
ATOM 1025 N N . ALA A 1 124 ? 0.751 -10.014 -17.227 1.00 43.34 124 ALA A N 1
ATOM 1026 C CA . ALA A 1 124 ? 0.597 -8.787 -16.443 1.00 43.34 124 ALA A CA 1
ATOM 1027 C C . ALA A 1 124 ? -0.135 -7.687 -17.244 1.00 43.34 124 ALA A C 1
ATOM 1029 O O . ALA A 1 124 ? -0.883 -6.912 -16.661 1.00 43.34 124 ALA A O 1
ATOM 1030 N N . LEU A 1 125 ? -0.008 -7.684 -18.582 1.00 40.19 125 LEU A N 1
ATOM 1031 C CA . LEU A 1 125 ? -0.700 -6.745 -19.476 1.00 40.19 125 LEU A CA 1
ATOM 1032 C C . LEU A 1 125 ? -2.216 -6.972 -19.562 1.00 40.19 125 LEU A C 1
ATOM 1034 O O . LEU A 1 125 ? -2.944 -6.022 -19.816 1.00 40.19 125 LEU A O 1
ATOM 1038 N N . VAL A 1 126 ? -2.715 -8.186 -19.300 1.00 33.81 126 VAL A N 1
ATOM 1039 C CA . VAL A 1 126 ? -4.161 -8.492 -19.374 1.00 33.81 126 VAL A CA 1
ATOM 1040 C C . VAL A 1 126 ? -4.940 -7.837 -18.223 1.00 33.81 126 VAL A C 1
ATOM 1042 O O . VAL A 1 126 ? -6.138 -7.611 -18.339 1.00 33.81 126 VAL A O 1
ATOM 1045 N N . ALA A 1 127 ? -4.260 -7.462 -17.135 1.00 34.97 127 ALA A N 1
ATOM 1046 C CA . ALA A 1 127 ? -4.827 -6.593 -16.104 1.00 34.97 127 ALA A CA 1
ATOM 1047 C C . ALA A 1 127 ? -4.651 -5.088 -16.416 1.00 34.97 127 ALA A C 1
ATOM 1049 O O . ALA A 1 127 ? -5.310 -4.267 -15.791 1.00 34.97 127 ALA A O 1
ATOM 1050 N N . LEU A 1 128 ? -3.781 -4.724 -17.369 1.00 37.03 128 LEU A N 1
ATOM 1051 C CA . LEU A 1 128 ? -3.369 -3.345 -17.680 1.00 37.03 128 LEU A CA 1
ATOM 1052 C C . LEU A 1 128 ? -4.045 -2.748 -18.926 1.00 37.03 128 LEU A C 1
ATOM 1054 O O . LEU A 1 128 ? -3.924 -1.549 -19.154 1.00 37.03 128 LEU A O 1
ATOM 1058 N N . ALA A 1 129 ? -4.753 -3.547 -19.723 1.00 25.81 129 ALA A N 1
ATOM 1059 C CA . ALA A 1 129 ? -5.527 -3.076 -20.867 1.00 25.81 129 ALA A CA 1
ATOM 1060 C C . ALA A 1 129 ? -6.982 -3.552 -20.739 1.00 25.81 129 ALA A C 1
ATOM 1062 O O . ALA A 1 129 ? -7.270 -4.738 -20.910 1.00 25.81 129 ALA A O 1
ATOM 1063 N N . LYS A 1 130 ? -7.885 -2.620 -20.416 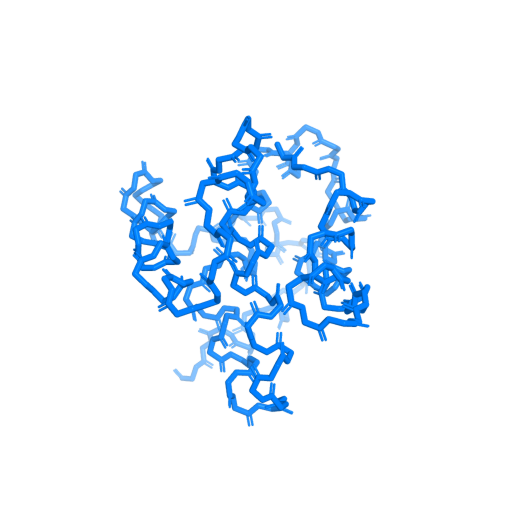1.00 31.28 130 LYS A N 1
ATOM 1064 C CA . LYS A 1 130 ? -9.265 -2.669 -20.913 1.00 31.28 130 LYS A CA 1
ATOM 1065 C C . LYS A 1 130 ? -9.296 -2.006 -22.280 1.00 31.28 130 LYS A C 1
ATOM 1067 O O . LYS A 1 130 ? -8.601 -0.975 -22.420 1.00 31.28 130 LYS A O 1
#

pLDDT: mean 75.82, std 18.07, range [25.81, 97.06]

Secondary structure (DSSP, 8-state):
---HHHHHHHHHHHHSS--HHHHHHHTGGGGTS-HHHHHHHHHHHTSSHHHHHHHHHHS-HHHHHHHHHHHHHHH-TTS-HHHH--SGGGHHHHHHHHHHHHHHHTT-S----HHHHHHTTTGGGGGT--

Sequence (130 aa):
MASIDKHVRDCKFLLGKPYTKIHLWLDQYAKMFPIGMFNDYHRTFLHNSYGIGILEDTMDINTVIAAKIHIIRDWDDHVDLRKRYGDISNIKNVYNKAIIWFNNLMNMDVILYPDIIKGWGGKALVALAK

Foldseek 3Di:
DADLVLLQVVLCLAVVGSLSVLLCVLQVCCVVDDVVVCVVCSCLGLLEPVVLVVCVVPHDPSSSLSSLSSLLCVQCVPDPCCVVPVHSVCSVVSSVVSNCCSCPVVVDPSCCDVVNCVSVVNPVCVSVDD

Radius of gyration: 14.7 Å; chains: 1; bounding box: 32×29×37 Å